Protein AF-A0A2S9HQ07-F1 (afdb_monomer_lite)

Sequence (67 aa):
MFRKGGCYMDDYERIILDVNGKEIEMLDMIREHFKEKHGVELSHGALLRDLMDIEYIRITEDRHKYD

pLDDT: mean 72.97, std 18.73, range [34.03, 95.69]

Secondary structure (DSSP, 8-state):
----------S---------HHHHHHHHHHHHHHHHHH-----HHHHHHHHHHHHHHHHHTT-----

Structure (mmCIF, N/CA/C/O backbone):
data_AF-A0A2S9HQ07-F1
#
_entry.id   AF-A0A2S9HQ07-F1
#
loop_
_atom_site.group_PDB
_atom_site.id
_atom_site.type_symbol
_atom_site.label_atom_id
_atom_site.label_alt_id
_atom_site.label_comp_id
_atom_site.label_asym_id
_atom_site.label_entity_id
_atom_site.label_seq_id
_atom_site.pdbx_PDB_ins_code
_atom_site.Cartn_x
_atom_site.Cartn_y
_atom_site.Cartn_z
_atom_site.occupancy
_atom_site.B_iso_or_equiv
_atom_site.auth_seq_id
_atom_site.auth_comp_id
_atom_site.auth_asym_id
_atom_site.auth_atom_id
_atom_site.pdbx_PDB_model_num
ATOM 1 N N . MET A 1 1 ? 22.554 -23.594 8.656 1.00 34.03 1 MET A N 1
ATOM 2 C CA . MET A 1 1 ? 22.644 -24.160 7.291 1.00 34.03 1 MET A CA 1
ATOM 3 C C . MET A 1 1 ? 21.340 -24.885 7.001 1.00 34.03 1 MET A C 1
ATOM 5 O O . MET A 1 1 ? 21.109 -25.912 7.618 1.00 34.03 1 MET A O 1
ATOM 9 N N . PHE A 1 2 ? 20.487 -24.368 6.117 1.00 36.88 2 PHE A N 1
ATOM 10 C CA . PHE A 1 2 ? 19.303 -25.097 5.649 1.00 36.88 2 PHE A CA 1
ATOM 11 C C . PHE A 1 2 ? 19.487 -25.413 4.164 1.00 36.88 2 PHE A C 1
ATOM 13 O O . PHE A 1 2 ? 19.711 -24.515 3.355 1.00 36.88 2 PHE A O 1
ATOM 20 N N . ARG A 1 3 ? 19.483 -26.708 3.827 1.00 38.38 3 ARG A N 1
ATOM 21 C CA . ARG A 1 3 ? 19.582 -27.224 2.457 1.00 38.38 3 ARG A CA 1
ATOM 22 C C . ARG A 1 3 ? 18.190 -27.634 1.971 1.00 38.38 3 ARG A C 1
ATOM 24 O O . ARG A 1 3 ? 17.553 -28.466 2.600 1.00 38.38 3 ARG A O 1
ATOM 31 N N . LYS A 1 4 ? 17.813 -27.039 0.834 1.00 52.84 4 LYS A N 1
ATOM 32 C CA . LYS A 1 4 ? 17.032 -27.555 -0.309 1.00 52.84 4 LYS A CA 1
ATOM 33 C C . LYS A 1 4 ? 16.047 -28.711 -0.060 1.00 52.84 4 LYS A C 1
ATOM 35 O O . LYS A 1 4 ? 16.472 -29.840 0.158 1.00 52.84 4 LYS A O 1
ATOM 40 N N . GLY A 1 5 ? 14.773 -28.450 -0.361 1.00 44.81 5 GLY A N 1
ATOM 41 C CA . GLY A 1 5 ? 13.834 -29.474 -0.830 1.00 44.81 5 GLY A CA 1
ATOM 42 C C . GLY A 1 5 ? 12.408 -29.270 -0.334 1.00 44.81 5 GLY A C 1
ATOM 43 O O . GLY A 1 5 ? 12.117 -29.599 0.807 1.00 44.81 5 GLY A O 1
ATOM 44 N N . GLY A 1 6 ? 11.527 -28.776 -1.207 1.00 36.66 6 GLY A N 1
ATOM 45 C CA . GLY A 1 6 ? 10.080 -28.774 -0.977 1.00 36.66 6 GLY A CA 1
ATOM 46 C C . GLY A 1 6 ? 9.404 -27.506 -1.478 1.00 36.66 6 GLY A C 1
ATOM 47 O O . GLY A 1 6 ? 9.138 -26.606 -0.693 1.00 36.66 6 GLY A O 1
ATOM 48 N N . CYS A 1 7 ? 9.140 -27.433 -2.782 1.00 38.03 7 CYS A N 1
ATOM 49 C CA . CYS A 1 7 ? 8.257 -26.426 -3.361 1.00 38.03 7 CYS A CA 1
ATOM 50 C C . CYS A 1 7 ? 6.988 -27.158 -3.815 1.00 38.03 7 CYS A C 1
ATOM 52 O O . CYS A 1 7 ? 6.937 -27.667 -4.930 1.00 38.03 7 CYS A O 1
ATOM 54 N N . TYR A 1 8 ? 6.014 -27.302 -2.915 1.00 39.56 8 TYR A N 1
ATOM 55 C CA . TYR A 1 8 ? 4.622 -27.488 -3.320 1.00 39.56 8 TYR A CA 1
ATOM 56 C C . TYR A 1 8 ? 4.059 -26.077 -3.478 1.00 39.56 8 TYR A C 1
ATOM 58 O O . TYR A 1 8 ? 3.703 -25.434 -2.494 1.00 39.56 8 TYR A O 1
ATOM 66 N N . MET A 1 9 ? 4.114 -25.562 -4.705 1.00 47.12 9 MET A N 1
ATOM 67 C CA . MET A 1 9 ? 3.401 -24.349 -5.094 1.00 47.12 9 MET A CA 1
ATOM 68 C C . MET A 1 9 ? 2.052 -24.802 -5.628 1.00 47.12 9 MET A C 1
ATOM 70 O O . MET A 1 9 ? 1.940 -25.158 -6.796 1.00 47.12 9 MET A O 1
ATOM 74 N N . ASP A 1 10 ? 1.054 -24.834 -4.752 1.00 47.22 10 ASP A N 1
ATOM 75 C CA . ASP A 1 10 ? -0.323 -24.648 -5.195 1.00 47.22 10 ASP A CA 1
ATOM 76 C C . ASP A 1 10 ? -0.407 -23.207 -5.725 1.00 47.22 10 ASP A C 1
ATOM 78 O O . ASP A 1 10 ? -0.215 -22.283 -4.943 1.00 47.22 10 ASP A O 1
ATOM 82 N N . ASP A 1 11 ? -0.538 -23.050 -7.046 1.00 54.91 11 ASP A N 1
ATOM 83 C CA . ASP A 1 11 ? -1.033 -21.953 -7.913 1.00 54.91 11 ASP A CA 1
ATOM 84 C C . ASP A 1 11 ? -1.080 -20.466 -7.462 1.00 54.91 11 ASP A C 1
ATOM 86 O O . ASP A 1 11 ? -1.696 -19.639 -8.137 1.00 54.91 11 ASP A O 1
ATOM 90 N N . TYR A 1 12 ? -0.404 -20.053 -6.392 1.00 54.31 12 TYR A N 1
ATOM 91 C CA . TYR A 1 12 ? -0.323 -18.658 -5.954 1.00 54.31 12 TYR A CA 1
ATOM 92 C C . TYR A 1 12 ? 1.146 -18.271 -5.812 1.00 54.31 12 TYR A C 1
ATOM 94 O O . TYR A 1 12 ? 1.808 -18.587 -4.820 1.00 54.31 12 TYR A O 1
ATOM 102 N N . GLU A 1 13 ? 1.672 -17.564 -6.808 1.00 56.34 13 GLU A N 1
ATOM 103 C CA . GLU A 1 13 ? 2.995 -16.958 -6.727 1.00 56.34 13 GLU A CA 1
ATOM 104 C C . GLU A 1 13 ? 2.968 -15.882 -5.628 1.00 56.34 13 GLU A C 1
ATOM 106 O O . GLU A 1 13 ? 2.453 -14.776 -5.796 1.00 56.34 13 GLU A O 1
ATOM 111 N N . ARG A 1 14 ? 3.432 -16.241 -4.426 1.00 61.69 14 ARG A N 1
ATOM 112 C CA . ARG A 1 14 ? 3.495 -15.312 -3.296 1.00 61.69 14 ARG A CA 1
ATOM 113 C C . ARG A 1 14 ? 4.686 -14.383 -3.496 1.00 61.69 14 ARG A C 1
ATOM 115 O O . ARG A 1 14 ? 5.829 -14.781 -3.284 1.00 61.69 14 ARG A O 1
ATOM 122 N N . ILE A 1 15 ? 4.402 -13.129 -3.824 1.00 66.69 15 ILE A N 1
ATOM 123 C CA . ILE A 1 15 ? 5.406 -12.066 -3.838 1.00 66.69 15 ILE A CA 1
ATOM 124 C C . ILE A 1 15 ? 5.761 -11.719 -2.387 1.00 66.69 15 ILE A C 1
ATOM 126 O O . ILE A 1 15 ? 4.889 -11.382 -1.584 1.00 66.69 15 ILE A O 1
ATOM 130 N N . ILE A 1 16 ? 7.046 -11.824 -2.047 1.00 70.88 16 ILE A N 1
ATOM 131 C CA . ILE A 1 16 ? 7.604 -11.346 -0.779 1.00 70.88 16 ILE A CA 1
ATOM 132 C C . ILE A 1 16 ? 8.369 -10.065 -1.099 1.00 70.88 16 ILE A C 1
ATOM 134 O O . ILE A 1 16 ? 9.352 -10.105 -1.834 1.00 70.88 16 ILE A O 1
ATOM 138 N N . LEU A 1 17 ? 7.899 -8.941 -0.562 1.00 71.69 17 LEU A N 1
ATOM 139 C CA . LEU A 1 17 ? 8.566 -7.649 -0.680 1.00 71.69 17 LEU A CA 1
ATOM 140 C C . LEU A 1 17 ? 9.401 -7.417 0.577 1.00 71.69 17 LEU A C 1
ATOM 142 O O . LEU A 1 17 ? 8.870 -7.459 1.688 1.00 71.69 17 LEU A O 1
ATOM 146 N N . ASP A 1 18 ? 10.700 -7.203 0.391 1.00 79.38 18 ASP A N 1
ATOM 147 C CA . ASP A 1 18 ? 11.588 -6.762 1.462 1.00 79.38 18 ASP A CA 1
ATOM 148 C C . ASP A 1 18 ? 11.439 -5.245 1.602 1.00 79.38 18 ASP A C 1
ATOM 150 O O . ASP A 1 18 ? 11.730 -4.508 0.660 1.00 79.38 18 ASP A O 1
ATOM 154 N N . VAL A 1 19 ? 10.910 -4.799 2.743 1.00 79.31 19 VAL A N 1
ATOM 155 C CA . VAL A 1 19 ? 10.666 -3.384 3.043 1.00 79.31 19 VAL A CA 1
ATOM 156 C C . VAL A 1 19 ? 11.468 -2.974 4.271 1.00 79.31 19 VAL A C 1
ATOM 158 O O . VAL A 1 19 ? 11.447 -3.642 5.307 1.00 79.31 19 VAL A O 1
ATOM 161 N N . ASN A 1 20 ? 12.178 -1.857 4.172 1.00 85.25 20 ASN A N 1
ATOM 162 C CA . ASN A 1 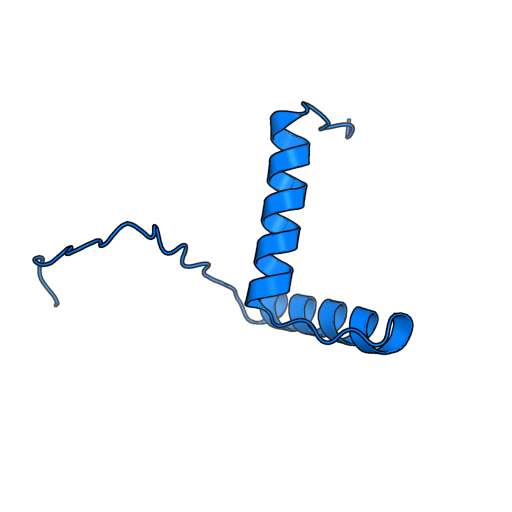20 ? 12.941 -1.295 5.277 1.00 85.25 20 ASN A CA 1
ATOM 163 C C . ASN A 1 20 ? 12.067 -0.400 6.177 1.00 85.25 20 ASN A C 1
ATOM 165 O O . ASN A 1 20 ? 10.942 -0.038 5.840 1.00 85.25 20 ASN A O 1
ATOM 169 N N . GLY A 1 21 ? 12.600 -0.002 7.338 1.00 85.94 21 GLY A N 1
ATOM 170 C CA . GLY A 1 21 ? 11.842 0.781 8.324 1.00 85.94 21 GLY A CA 1
ATOM 171 C C . GLY A 1 21 ? 11.273 2.103 7.791 1.00 85.94 21 GLY A C 1
ATOM 172 O O . GLY A 1 21 ? 10.144 2.447 8.117 1.00 85.94 21 GLY A O 1
ATOM 173 N N . LYS A 1 22 ? 11.999 2.808 6.913 1.00 87.56 22 LYS A N 1
ATOM 174 C CA . LYS A 1 22 ? 11.517 4.069 6.320 1.00 87.56 22 LYS A CA 1
ATOM 175 C C . LYS A 1 22 ? 10.378 3.839 5.332 1.00 87.56 22 LYS A C 1
ATOM 177 O O . LYS A 1 22 ? 9.468 4.655 5.232 1.00 87.56 22 LYS A O 1
ATOM 182 N N . GLU A 1 23 ? 10.432 2.739 4.590 1.00 83.25 23 GLU A N 1
ATOM 183 C CA . GLU A 1 23 ? 9.363 2.357 3.665 1.00 83.25 23 GLU A CA 1
ATOM 184 C C . GLU A 1 23 ? 8.094 1.980 4.430 1.00 83.25 23 GLU A C 1
ATOM 186 O O . GLU A 1 23 ? 7.004 2.369 4.023 1.00 83.25 23 GLU A O 1
ATOM 191 N N . ILE A 1 24 ? 8.229 1.310 5.579 1.00 88.19 24 ILE A N 1
ATOM 192 C CA . ILE A 1 24 ? 7.098 1.024 6.472 1.00 88.19 24 ILE A CA 1
ATOM 193 C C . ILE A 1 24 ? 6.467 2.327 6.985 1.00 88.19 24 ILE A C 1
ATOM 195 O O . ILE A 1 24 ? 5.253 2.486 6.874 1.00 88.19 24 ILE A O 1
ATOM 199 N N . GLU A 1 25 ? 7.271 3.283 7.463 1.00 90.81 25 GLU A N 1
ATOM 200 C CA . GLU A 1 25 ? 6.783 4.597 7.916 1.00 90.81 25 GLU A CA 1
ATOM 201 C C . GLU A 1 25 ? 6.041 5.356 6.804 1.00 90.81 25 GLU A C 1
ATOM 203 O O . GLU A 1 25 ? 4.985 5.948 7.035 1.00 90.81 25 GLU A O 1
ATOM 208 N N . MET A 1 26 ? 6.559 5.311 5.574 1.00 89.12 26 MET A N 1
ATOM 209 C CA . MET A 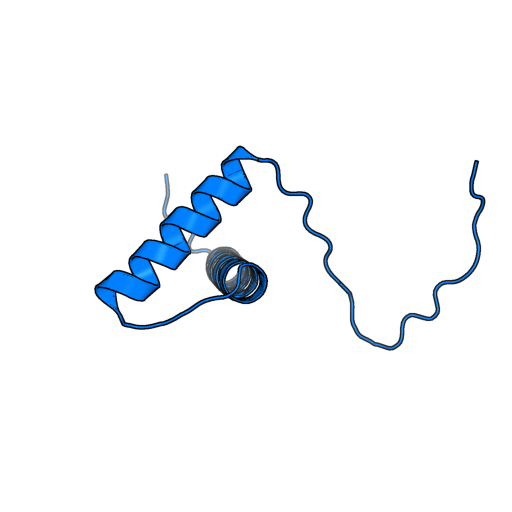1 26 ? 5.900 5.908 4.413 1.00 89.12 26 MET A CA 1
ATOM 210 C C . MET A 1 26 ? 4.552 5.238 4.116 1.00 89.12 26 MET A C 1
ATOM 212 O O . MET A 1 26 ? 3.569 5.931 3.849 1.00 89.12 26 MET A O 1
ATOM 216 N N . LEU A 1 27 ? 4.484 3.903 4.169 1.00 89.94 27 LEU A N 1
ATOM 217 C CA . LEU A 1 27 ? 3.231 3.174 3.970 1.00 89.94 27 LEU A CA 1
ATOM 218 C C . LEU A 1 27 ? 2.205 3.534 5.049 1.00 89.94 27 LEU A C 1
ATOM 220 O O . LEU A 1 27 ? 1.040 3.744 4.719 1.00 89.94 27 LEU A O 1
ATOM 224 N N . ASP A 1 28 ? 2.619 3.645 6.311 1.00 93.12 28 ASP A N 1
ATOM 225 C CA . ASP A 1 28 ? 1.727 4.051 7.400 1.00 93.12 28 ASP A CA 1
ATOM 226 C C . ASP A 1 28 ? 1.191 5.470 7.199 1.00 93.12 28 ASP A C 1
ATOM 228 O O . ASP A 1 28 ? -0.020 5.672 7.281 1.00 93.12 28 ASP A O 1
ATOM 232 N N . MET A 1 29 ? 2.041 6.417 6.796 1.00 93.88 29 MET A N 1
ATOM 233 C CA . MET A 1 29 ? 1.625 7.789 6.488 1.00 93.88 29 MET A CA 1
ATOM 234 C C . MET A 1 29 ? 0.567 7.847 5.373 1.00 93.88 29 MET A C 1
ATOM 236 O O . MET A 1 29 ? -0.423 8.574 5.477 1.00 93.88 29 MET A O 1
ATOM 240 N N . ILE A 1 30 ? 0.745 7.069 4.300 1.00 90.38 30 ILE A N 1
ATOM 241 C CA . ILE A 1 30 ? -0.230 7.006 3.202 1.00 90.38 30 ILE A CA 1
ATOM 242 C C . ILE A 1 30 ? -1.550 6.410 3.705 1.00 90.38 30 ILE A C 1
ATOM 244 O O . ILE A 1 30 ? -2.623 6.941 3.414 1.00 90.38 30 ILE A O 1
ATOM 248 N N . ARG A 1 31 ? -1.490 5.326 4.486 1.00 93.19 31 ARG A N 1
ATOM 249 C CA . ARG A 1 31 ? -2.682 4.668 5.043 1.00 93.19 31 ARG A CA 1
ATOM 250 C C . ARG A 1 31 ? -3.464 5.602 5.965 1.00 93.19 31 ARG A C 1
ATOM 252 O O . ARG A 1 31 ? -4.688 5.664 5.856 1.00 93.19 31 ARG A O 1
ATOM 259 N N . GLU A 1 32 ? -2.775 6.341 6.830 1.00 94.69 32 GLU A N 1
ATOM 260 C CA . GLU A 1 32 ? -3.388 7.343 7.706 1.00 94.69 32 GLU A CA 1
ATOM 261 C C . GLU A 1 32 ? -4.077 8.441 6.895 1.00 94.69 32 GLU A C 1
ATOM 263 O O . GLU A 1 32 ? -5.249 8.728 7.137 1.00 94.69 32 GLU A O 1
ATOM 268 N N . HIS A 1 33 ? -3.425 8.965 5.854 1.00 92.88 33 HIS A N 1
ATOM 269 C CA . HIS A 1 33 ? -4.031 9.973 4.984 1.00 92.88 33 HIS A CA 1
ATOM 270 C C . HIS A 1 33 ? -5.336 9.488 4.334 1.00 92.88 33 HIS A C 1
ATOM 272 O O . HIS A 1 33 ? -6.328 10.219 4.296 1.00 92.88 33 HIS A O 1
ATOM 278 N N . PHE A 1 34 ? -5.363 8.249 3.833 1.00 91.38 34 PHE A N 1
ATOM 279 C CA . PHE A 1 34 ? -6.572 7.665 3.244 1.00 91.38 34 PHE A CA 1
ATOM 280 C C . PHE A 1 34 ? -7.691 7.491 4.271 1.00 91.38 34 PHE A C 1
ATOM 282 O O . PHE A 1 34 ? -8.854 7.784 3.974 1.00 91.38 34 PHE A O 1
ATOM 289 N N . LYS A 1 35 ? -7.348 7.081 5.492 1.00 93.00 35 LYS A N 1
ATOM 290 C CA . LYS A 1 35 ? -8.312 6.964 6.584 1.00 93.00 35 LYS A CA 1
ATOM 291 C C . LYS A 1 35 ? -8.903 8.320 6.955 1.00 93.00 35 LYS A C 1
ATOM 293 O O . LYS A 1 35 ? -10.120 8.444 7.039 1.00 93.00 35 LYS A O 1
ATOM 298 N N . GLU A 1 36 ? -8.072 9.338 7.131 1.00 95.69 36 GLU A N 1
ATOM 299 C CA . GLU A 1 36 ? -8.519 10.676 7.529 1.00 95.69 36 GLU A CA 1
ATOM 300 C C . GLU A 1 36 ? -9.350 11.362 6.444 1.00 95.69 36 GLU A C 1
ATOM 302 O O . GLU A 1 36 ? -10.388 11.958 6.727 1.00 95.69 36 GLU A O 1
ATOM 307 N N . LYS A 1 37 ? -8.904 11.274 5.189 1.00 94.88 37 LYS A N 1
ATOM 308 C CA . LYS A 1 37 ? -9.504 12.020 4.081 1.00 94.88 37 LYS A CA 1
ATOM 309 C C . LYS A 1 37 ? -10.705 11.319 3.459 1.00 94.88 37 LYS A C 1
ATOM 311 O O . LYS A 1 37 ? -11.617 11.986 2.972 1.00 94.88 37 LYS A O 1
ATOM 316 N N . HIS A 1 38 ? -10.689 9.989 3.434 1.00 92.31 38 HIS A N 1
ATOM 317 C CA . HIS A 1 38 ? -11.677 9.186 2.716 1.00 92.31 38 HIS A CA 1
ATOM 318 C C . HIS A 1 38 ? -12.444 8.214 3.619 1.00 92.31 38 HIS A C 1
ATOM 320 O O . HIS A 1 38 ? -13.389 7.586 3.150 1.00 92.31 38 HIS A O 1
ATOM 326 N N . GLY A 1 39 ? -12.074 8.084 4.898 1.00 92.62 39 GLY A N 1
ATOM 327 C CA . GLY A 1 39 ? -12.689 7.115 5.809 1.00 92.62 39 GLY A CA 1
ATOM 328 C C . GLY A 1 39 ? -12.361 5.661 5.460 1.00 92.62 39 GLY A C 1
ATOM 329 O O . GLY A 1 39 ? -13.057 4.758 5.919 1.00 92.62 39 GLY A O 1
ATOM 330 N N . VAL A 1 40 ? -11.339 5.423 4.628 1.00 90.56 40 VAL A N 1
ATOM 331 C CA . VAL A 1 40 ? -10.965 4.088 4.146 1.00 90.56 40 VAL A CA 1
ATOM 332 C C . VAL A 1 40 ? -9.762 3.575 4.924 1.00 90.56 40 VAL A C 1
ATOM 334 O O . VAL A 1 40 ? -8.695 4.185 4.907 1.00 90.56 40 VAL A O 1
ATOM 337 N N . GLU A 1 41 ? -9.911 2.420 5.567 1.00 90.50 41 GLU A N 1
ATOM 338 C CA . GLU A 1 41 ? -8.795 1.720 6.199 1.00 90.50 41 GLU A CA 1
ATOM 339 C C . GLU A 1 41 ? -8.158 0.730 5.222 1.00 90.50 41 GLU A C 1
ATOM 341 O O . GLU A 1 41 ? -8.763 -0.268 4.831 1.00 90.50 41 GLU A O 1
ATOM 346 N N . LEU A 1 42 ? -6.909 0.996 4.844 1.00 85.88 42 LEU A N 1
ATOM 347 C CA . LEU A 1 42 ? -6.113 0.106 4.003 1.00 85.88 42 LEU A CA 1
ATOM 348 C C . LEU A 1 42 ? -5.173 -0.736 4.870 1.00 85.88 42 LEU A C 1
ATOM 350 O O . LEU A 1 42 ? -4.625 -0.252 5.861 1.00 85.88 42 LEU A O 1
ATOM 354 N N . SER A 1 43 ? -4.937 -1.990 4.487 1.00 89.38 43 SER A N 1
ATOM 355 C CA . SER A 1 43 ? -3.795 -2.766 4.997 1.00 89.38 43 SER A CA 1
ATOM 356 C C . SER A 1 43 ? -2.540 -2.449 4.178 1.00 89.38 43 SER A C 1
ATOM 358 O O . SER A 1 43 ? -2.658 -2.033 3.025 1.00 89.38 43 SER A O 1
ATOM 360 N N . HIS A 1 44 ? -1.339 -2.687 4.721 1.00 86.25 44 HIS A N 1
ATOM 361 C CA . HIS A 1 44 ? -0.095 -2.550 3.945 1.00 86.25 44 HIS A CA 1
ATOM 362 C C . HIS A 1 44 ? -0.121 -3.388 2.666 1.00 86.25 44 HIS A C 1
ATOM 364 O O . HIS A 1 44 ? 0.278 -2.909 1.614 1.00 86.25 44 HIS A O 1
ATOM 370 N N . GLY A 1 45 ? -0.641 -4.617 2.736 1.00 85.38 45 GLY A N 1
ATOM 371 C CA . GLY A 1 45 ? -0.726 -5.505 1.575 1.00 85.38 45 GLY A CA 1
ATOM 372 C C 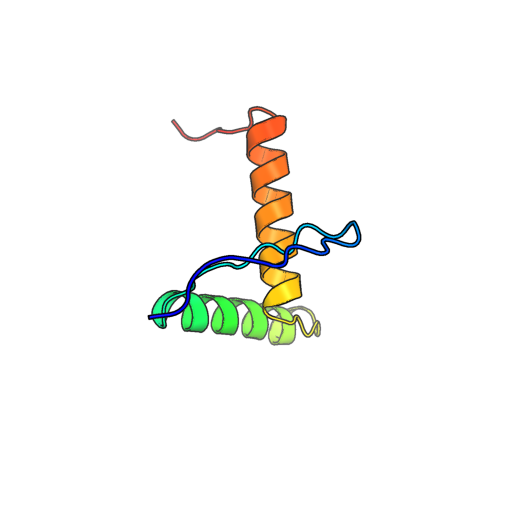. GLY A 1 45 ? -1.684 -5.005 0.490 1.00 85.38 45 GLY A C 1
ATOM 373 O O . GLY A 1 45 ? -1.382 -5.156 -0.690 1.00 85.38 45 GLY A O 1
ATOM 374 N N . ALA A 1 46 ? -2.811 -4.398 0.877 1.00 85.81 46 ALA A N 1
ATOM 375 C CA . ALA A 1 46 ? -3.739 -3.783 -0.074 1.00 85.81 46 ALA A CA 1
ATOM 376 C C . ALA A 1 46 ? -3.091 -2.576 -0.763 1.00 85.81 46 ALA A C 1
ATOM 378 O O . ALA A 1 46 ? -3.050 -2.529 -1.985 1.00 85.81 46 ALA A O 1
ATOM 379 N N . LEU A 1 47 ? -2.478 -1.678 0.015 1.00 87.50 47 LEU A N 1
ATOM 380 C CA . LEU A 1 47 ? -1.783 -0.512 -0.529 1.00 87.50 47 LEU A CA 1
ATOM 381 C C . LEU A 1 47 ? -0.642 -0.910 -1.478 1.00 87.50 47 LEU A C 1
ATOM 383 O O . LEU A 1 47 ? -0.507 -0.340 -2.553 1.00 87.50 47 LEU A O 1
ATOM 387 N N . LEU A 1 48 ? 0.171 -1.901 -1.107 1.00 86.69 48 LEU A N 1
ATOM 388 C CA . LEU A 1 48 ? 1.268 -2.375 -1.955 1.00 86.69 48 LEU A CA 1
ATOM 389 C C . LEU A 1 48 ? 0.764 -3.000 -3.257 1.00 86.69 48 LEU A C 1
ATOM 391 O O . LEU A 1 48 ? 1.385 -2.802 -4.297 1.00 86.69 48 LEU A O 1
ATOM 395 N N . ARG A 1 49 ? -0.358 -3.725 -3.219 1.00 84.00 49 ARG A N 1
ATOM 396 C CA . ARG A 1 49 ? -0.989 -4.253 -4.431 1.00 84.00 49 ARG A CA 1
ATOM 397 C C . ARG A 1 49 ? -1.451 -3.125 -5.343 1.00 84.00 49 ARG A C 1
ATOM 399 O O . ARG A 1 49 ? -1.082 -3.129 -6.508 1.00 84.00 49 ARG A O 1
ATOM 406 N N . ASP A 1 50 ? -2.155 -2.142 -4.793 1.00 84.38 50 ASP A N 1
ATOM 407 C CA . ASP A 1 50 ? -2.646 -0.999 -5.564 1.00 84.38 50 ASP A CA 1
ATOM 408 C C . ASP A 1 50 ? -1.484 -0.210 -6.195 1.00 84.38 50 ASP A C 1
ATOM 410 O O . ASP A 1 50 ? -1.551 0.186 -7.356 1.00 84.38 50 ASP A O 1
ATOM 414 N N . LEU A 1 51 ? -0.380 -0.026 -5.461 1.00 83.12 51 LEU A N 1
ATOM 415 C CA . LEU A 1 51 ? 0.831 0.618 -5.979 1.00 83.12 51 LEU A CA 1
ATOM 416 C C . LEU A 1 51 ? 1.488 -0.198 -7.102 1.00 83.12 51 LEU A C 1
ATOM 418 O O . LEU A 1 51 ? 1.877 0.376 -8.118 1.00 83.12 51 LEU A O 1
ATOM 422 N N . MET A 1 52 ? 1.595 -1.521 -6.946 1.00 81.75 52 MET A N 1
ATO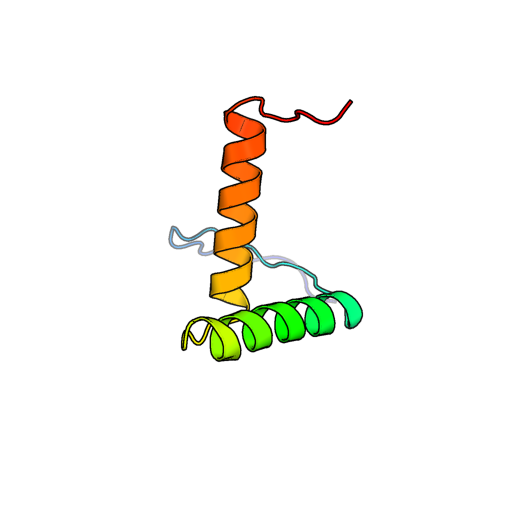M 423 C CA . MET A 1 52 ? 2.118 -2.393 -8.003 1.00 81.75 52 MET A CA 1
ATOM 424 C C . MET A 1 52 ? 1.227 -2.376 -9.246 1.00 81.75 52 MET A C 1
ATOM 426 O O . MET A 1 52 ? 1.755 -2.324 -10.353 1.00 81.75 52 MET A O 1
ATOM 430 N N . ASP A 1 53 ? -0.096 -2.375 -9.079 1.00 79.69 53 ASP A N 1
ATOM 431 C CA . ASP A 1 53 ? -1.050 -2.314 -10.188 1.00 79.69 53 ASP A CA 1
ATOM 432 C C . ASP A 1 53 ? -0.927 -0.981 -10.943 1.00 79.69 53 ASP A C 1
ATOM 434 O O . ASP A 1 53 ? -0.910 -0.963 -12.175 1.00 79.69 53 ASP A O 1
ATOM 438 N N . ILE A 1 54 ? -0.756 0.138 -10.229 1.00 77.62 54 ILE A N 1
ATOM 439 C CA . ILE A 1 54 ? -0.496 1.450 -10.841 1.00 77.62 54 ILE A CA 1
ATOM 440 C C . ILE A 1 54 ? 0.810 1.433 -11.6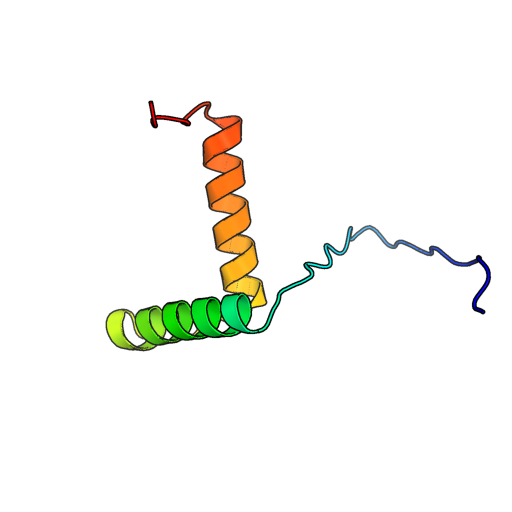43 1.00 77.62 54 ILE A C 1
ATOM 442 O O . ILE A 1 54 ? 0.820 1.864 -12.796 1.00 77.62 54 ILE A O 1
ATOM 446 N N . GLU A 1 55 ? 1.909 0.939 -11.069 1.00 71.25 55 GLU A N 1
ATOM 447 C CA . GLU A 1 55 ? 3.194 0.861 -11.775 1.00 71.25 55 GLU A CA 1
ATOM 448 C C . GLU A 1 55 ? 3.129 -0.093 -12.976 1.00 71.25 55 GLU A C 1
ATOM 450 O O . GLU A 1 55 ? 3.654 0.220 -14.045 1.00 71.25 55 GLU A O 1
ATOM 455 N N . TYR A 1 56 ? 2.410 -1.210 -12.852 1.00 64.44 56 TYR A N 1
ATOM 456 C CA . TYR A 1 56 ? 2.156 -2.132 -13.954 1.00 64.44 56 TYR A CA 1
ATOM 457 C C . TYR A 1 56 ? 1.409 -1.446 -15.103 1.00 64.44 56 TYR A C 1
ATOM 459 O O . TYR A 1 56 ? 1.825 -1.557 -16.257 1.00 64.44 56 TYR A O 1
ATOM 467 N N . ILE A 1 57 ? 0.353 -0.680 -14.806 1.00 66.38 57 ILE A N 1
ATOM 468 C CA . ILE A 1 57 ? -0.368 0.124 -15.805 1.00 66.38 57 ILE A CA 1
ATOM 469 C C . ILE A 1 57 ? 0.579 1.148 -16.447 1.00 66.38 57 ILE A C 1
ATOM 471 O O . ILE A 1 57 ? 0.597 1.287 -17.667 1.00 66.38 57 ILE A O 1
ATOM 475 N N . ARG A 1 58 ? 1.415 1.841 -15.662 1.00 64.69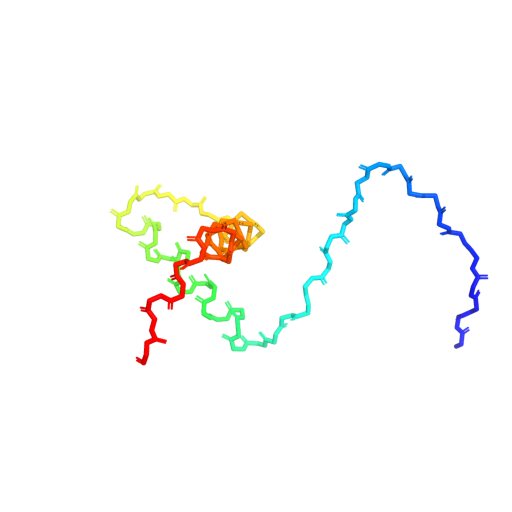 58 ARG A N 1
ATOM 476 C CA . ARG A 1 58 ? 2.367 2.835 -16.194 1.00 64.69 58 ARG A CA 1
ATOM 477 C C . ARG A 1 58 ? 3.365 2.227 -17.181 1.00 64.69 58 ARG A C 1
ATOM 479 O O . ARG A 1 58 ? 3.604 2.837 -18.223 1.00 64.69 58 ARG A O 1
ATOM 486 N N . ILE A 1 59 ? 3.912 1.053 -16.863 1.00 66.12 59 ILE A N 1
ATOM 487 C CA . ILE A 1 59 ? 4.874 0.334 -17.710 1.00 66.12 59 ILE A CA 1
ATOM 488 C C . ILE A 1 59 ? 4.188 -0.213 -18.967 1.00 66.12 59 ILE A C 1
ATOM 490 O O . ILE A 1 59 ? 4.694 -0.047 -20.074 1.00 66.12 59 ILE A O 1
ATOM 494 N N . THR A 1 60 ? 3.033 -0.866 -18.812 1.00 64.00 60 THR A N 1
ATOM 495 C CA . THR A 1 60 ? 2.333 -1.529 -19.927 1.00 64.00 60 THR A CA 1
ATOM 496 C C . THR A 1 60 ? 1.687 -0.555 -20.904 1.00 64.00 60 THR A C 1
ATOM 498 O O . THR A 1 60 ? 1.575 -0.866 -22.087 1.00 64.00 60 THR A O 1
ATOM 501 N N . GLU A 1 61 ? 1.302 0.633 -20.442 1.00 68.62 61 GLU A N 1
ATOM 502 C CA . GLU A 1 61 ? 0.739 1.681 -21.293 1.00 68.62 61 GLU A CA 1
ATOM 503 C C . GLU A 1 61 ? 1.792 2.658 -21.845 1.00 68.62 61 GLU A C 1
ATOM 505 O O . GLU A 1 61 ? 1.421 3.694 -22.400 1.00 68.62 61 GLU A O 1
ATOM 510 N N . ASP A 1 62 ? 3.090 2.362 -21.684 1.00 59.62 62 ASP A N 1
ATOM 511 C CA . ASP A 1 62 ? 4.214 3.214 -22.109 1.00 59.62 62 ASP A CA 1
ATOM 512 C C . ASP A 1 62 ? 4.051 4.679 -21.644 1.00 59.62 62 ASP A C 1
ATOM 514 O O . ASP A 1 62 ? 4.424 5.649 -22.308 1.00 59.62 62 ASP A O 1
ATOM 518 N N . ARG A 1 63 ? 3.439 4.869 -20.464 1.00 54.78 63 ARG A N 1
ATOM 519 C CA . ARG A 1 63 ? 3.189 6.186 -19.857 1.00 54.78 63 ARG A CA 1
ATOM 520 C C . ARG A 1 63 ? 4.324 6.598 -18.930 1.00 54.78 63 ARG A C 1
ATOM 522 O O . ARG A 1 63 ? 4.096 7.293 -17.934 1.00 54.78 63 ARG A O 1
ATOM 529 N N . HIS A 1 64 ? 5.559 6.265 -19.288 1.00 58.47 64 HIS A N 1
ATOM 530 C CA . HIS A 1 64 ? 6.739 6.944 -18.760 1.00 58.47 64 HIS A CA 1
ATOM 531 C C . HIS A 1 64 ? 6.823 8.360 -19.357 1.00 58.47 64 HIS A C 1
ATOM 533 O O . HIS A 1 64 ? 7.776 8.730 -20.027 1.00 58.47 64 HIS A O 1
ATOM 539 N N . LYS A 1 65 ? 5.797 9.189 -19.118 1.00 50.28 65 LYS A N 1
ATOM 540 C CA . LYS A 1 65 ? 5.864 10.635 -19.342 1.00 50.28 65 LYS A CA 1
ATOM 541 C C . LYS A 1 65 ? 6.609 11.283 -18.181 1.00 50.28 65 LYS A C 1
ATOM 543 O O . LYS A 1 65 ? 6.015 12.016 -17.400 1.00 50.28 65 LYS A O 1
ATOM 548 N N . TYR A 1 66 ? 7.887 10.968 -18.061 1.00 49.41 66 TYR A N 1
ATOM 549 C CA . TYR A 1 66 ? 8.855 11.830 -17.403 1.00 49.41 66 TYR A CA 1
ATOM 550 C C . TYR A 1 66 ? 10.128 11.756 -18.237 1.00 49.41 66 TYR A C 1
ATOM 552 O O . TYR A 1 66 ? 10.865 10.776 -18.167 1.00 49.41 66 TYR A O 1
ATOM 560 N N . ASP A 1 67 ? 10.273 12.771 -19.087 1.00 43.28 67 ASP A N 1
ATOM 561 C CA . ASP A 1 67 ? 11.574 13.313 -19.480 1.00 43.28 67 ASP A CA 1
ATOM 562 C C . ASP A 1 67 ? 12.159 14.051 -18.258 1.00 43.28 67 ASP A C 1
ATOM 564 O O . ASP A 1 67 ? 11.348 14.674 -17.521 1.00 43.28 67 ASP A O 1
#

Radius of gyration: 16.72 Å; chains: 1; bounding box: 35×43×30 Å

Foldseek 3Di:
DDDDDDDPDPPDPDDDDDDDPVRVVVLVVVQVCCCVPPVDHDDSVRVVVVVVVVVVCCVVVVVPPDD